Protein AF-A0A7J7NMZ2-F1 (afdb_monomer_lite)

Secondary structure (DSSP, 8-state):
-----------------------GGGHHHHHHH-TT----TTS--PPPPHHHHHHHHHHHHHHHHHHHHHHHHHSTT---S---------S----GGG-STTS--

Structure (mmCIF, N/CA/C/O backbone):
data_AF-A0A7J7NMZ2-F1
#
_entry.id   AF-A0A7J7NMZ2-F1
#
loop_
_atom_site.group_PDB
_atom_site.id
_atom_site.type_symbol
_atom_site.label_atom_id
_atom_site.label_alt_id
_atom_site.label_comp_id
_atom_site.label_asym_id
_atom_site.label_entity_id
_atom_site.label_seq_id
_atom_site.pdbx_PDB_ins_code
_atom_site.Cartn_x
_atom_site.Cartn_y
_atom_site.Cartn_z
_atom_site.occupancy
_atom_site.B_iso_or_equiv
_atom_site.auth_seq_id
_atom_site.auth_comp_id
_atom_site.auth_asym_id
_atom_site.auth_atom_id
_atom_site.pdbx_PDB_model_num
ATOM 1 N N . MET A 1 1 ? 54.687 -13.418 -27.453 1.00 35.12 1 MET A N 1
ATOM 2 C CA . MET A 1 1 ? 54.293 -13.586 -26.034 1.00 35.12 1 MET A CA 1
ATOM 3 C C . MET A 1 1 ? 52.812 -13.238 -25.925 1.00 35.12 1 MET A C 1
ATOM 5 O O . MET A 1 1 ? 52.402 -12.337 -26.647 1.00 35.12 1 MET A O 1
ATOM 9 N N . PRO A 1 2 ? 51.999 -14.033 -25.211 1.00 43.84 2 PRO A N 1
ATOM 10 C CA . PRO A 1 2 ? 50.629 -14.346 -25.617 1.00 43.84 2 PRO A CA 1
ATOM 11 C C . PRO A 1 2 ? 49.603 -13.249 -25.311 1.00 43.84 2 PRO A C 1
ATOM 13 O O . PRO A 1 2 ? 49.714 -12.496 -24.350 1.00 43.84 2 PRO A O 1
ATOM 16 N N . THR A 1 3 ? 48.579 -13.224 -26.160 1.00 48.50 3 THR A N 1
ATOM 17 C CA . THR A 1 3 ? 47.371 -12.402 -26.104 1.00 48.50 3 THR A CA 1
ATOM 18 C C . THR A 1 3 ? 46.483 -12.829 -24.932 1.00 48.50 3 THR A C 1
ATOM 20 O O . THR A 1 3 ? 45.829 -13.867 -24.989 1.00 48.50 3 THR A O 1
ATOM 23 N N . GLY A 1 4 ? 46.438 -12.029 -23.868 1.00 43.41 4 GLY A N 1
ATOM 24 C CA . GLY A 1 4 ? 45.483 -12.192 -22.770 1.00 43.41 4 GLY A CA 1
ATOM 25 C C . GLY A 1 4 ? 44.170 -11.479 -23.082 1.00 43.41 4 GLY A C 1
ATOM 26 O O . GLY A 1 4 ? 43.975 -10.341 -22.669 1.00 43.41 4 GLY A O 1
ATOM 27 N N . SER A 1 5 ? 43.278 -12.124 -23.834 1.00 50.91 5 SER A N 1
ATOM 28 C CA . SER A 1 5 ? 41.899 -11.650 -24.002 1.00 50.91 5 SER A CA 1
ATOM 29 C C . SER A 1 5 ? 41.117 -11.919 -22.713 1.00 50.91 5 SER A C 1
ATOM 31 O O . SER A 1 5 ? 40.712 -13.048 -22.440 1.00 50.91 5 SER A O 1
ATOM 33 N N . SER A 1 6 ? 40.918 -10.886 -21.896 1.00 54.47 6 SER A N 1
ATOM 34 C CA . SER A 1 6 ? 40.033 -10.923 -20.732 1.00 54.47 6 SER A CA 1
ATOM 35 C C . SER A 1 6 ? 38.570 -10.802 -21.168 1.00 54.47 6 SER A C 1
ATOM 37 O O . SER A 1 6 ? 37.934 -9.759 -21.044 1.00 54.47 6 SER A O 1
ATOM 39 N N . LEU A 1 7 ? 37.996 -11.895 -21.670 1.00 46.25 7 LEU A N 1
ATOM 40 C CA . LEU A 1 7 ? 36.544 -12.025 -21.788 1.00 46.25 7 LEU A CA 1
ATOM 41 C C . LEU A 1 7 ? 35.980 -12.524 -20.456 1.00 46.25 7 LEU A C 1
ATOM 43 O O . LEU A 1 7 ? 35.710 -13.713 -20.287 1.00 46.25 7 LEU A O 1
ATOM 47 N N . ILE A 1 8 ? 35.775 -11.606 -19.506 1.00 56.31 8 ILE A N 1
ATOM 48 C CA . ILE A 1 8 ? 34.833 -11.846 -18.408 1.00 56.31 8 ILE A CA 1
ATOM 49 C C . ILE A 1 8 ? 33.446 -11.889 -19.047 1.00 56.31 8 ILE A C 1
ATOM 51 O O . ILE A 1 8 ? 32.805 -10.871 -19.303 1.00 56.31 8 ILE A O 1
ATOM 55 N N . LYS A 1 9 ? 33.011 -13.101 -19.395 1.00 51.03 9 LYS A N 1
ATOM 56 C CA . LYS A 1 9 ? 31.638 -13.374 -19.799 1.00 51.03 9 LYS A CA 1
ATOM 57 C C . LYS A 1 9 ? 30.761 -13.105 -18.582 1.00 51.03 9 LYS A C 1
ATOM 59 O O . LYS A 1 9 ? 30.662 -13.939 -17.689 1.00 51.03 9 LYS A O 1
ATOM 64 N N . ASN A 1 10 ? 30.142 -11.928 -18.562 1.00 57.06 10 ASN A N 1
ATOM 65 C CA . ASN A 1 10 ? 29.042 -11.596 -17.669 1.00 57.06 10 ASN A CA 1
ATOM 66 C C . ASN A 1 10 ? 27.893 -12.568 -17.955 1.00 57.06 10 ASN A C 1
ATOM 68 O O . ASN A 1 10 ? 27.041 -12.303 -18.804 1.00 57.06 10 ASN A O 1
ATOM 72 N N . GLN A 1 11 ? 27.898 -13.719 -17.288 1.00 52.19 11 GLN A N 1
ATOM 73 C CA . GLN A 1 11 ? 26.785 -14.652 -17.275 1.00 52.19 11 GLN A CA 1
ATOM 74 C C . GLN A 1 11 ? 25.655 -13.980 -16.486 1.00 52.19 11 GLN A C 1
ATOM 76 O O . GLN A 1 11 ? 25.500 -14.182 -15.286 1.00 52.19 11 GLN A O 1
ATOM 81 N N . ARG A 1 12 ? 24.904 -13.094 -17.155 1.00 62.12 12 ARG A N 1
ATOM 82 C CA . ARG A 1 12 ? 23.613 -12.632 -16.651 1.00 62.12 12 ARG A CA 1
ATOM 83 C C . ARG A 1 12 ? 22.739 -13.868 -16.565 1.00 62.12 12 ARG A C 1
ATOM 85 O O . ARG A 1 12 ? 22.391 -14.443 -17.593 1.00 62.12 12 ARG A O 1
ATOM 92 N N . VAL A 1 13 ? 22.407 -14.269 -15.347 1.00 69.88 13 VAL A N 1
ATOM 93 C CA . VAL A 1 13 ? 21.244 -15.113 -15.102 1.00 69.88 13 VAL A CA 1
ATOM 94 C C . VAL A 1 13 ? 20.062 -14.355 -15.705 1.00 69.88 13 VAL A C 1
ATOM 96 O O . VAL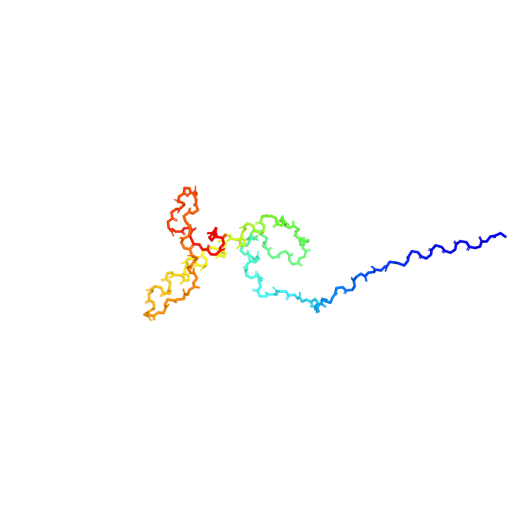 A 1 13 ? 19.696 -13.284 -15.221 1.00 69.88 13 VAL A O 1
ATOM 99 N N . VAL A 1 14 ? 19.564 -14.826 -16.847 1.00 71.75 14 VAL A N 1
ATOM 100 C CA . VAL A 1 14 ? 18.394 -14.238 -17.499 1.00 71.75 14 VAL A CA 1
ATOM 101 C C . VAL A 1 14 ? 17.199 -14.649 -16.651 1.00 71.75 14 VAL A C 1
ATOM 103 O O . VAL A 1 14 ? 16.733 -15.779 -16.732 1.00 71.75 14 VAL A O 1
ATOM 106 N N . LEU A 1 15 ? 16.770 -13.747 -15.772 1.00 79.44 15 LEU A N 1
ATOM 107 C CA . LEU A 1 15 ? 15.488 -13.849 -15.090 1.00 79.44 15 LEU A CA 1
ATOM 108 C C . LEU A 1 15 ? 14.391 -13.648 -16.137 1.00 79.44 15 LEU A C 1
ATOM 110 O O . LEU A 1 15 ? 14.369 -12.628 -16.829 1.00 79.44 15 LEU A O 1
ATOM 114 N N . GLU A 1 16 ? 13.514 -14.639 -16.275 1.00 82.88 16 GLU A N 1
ATOM 115 C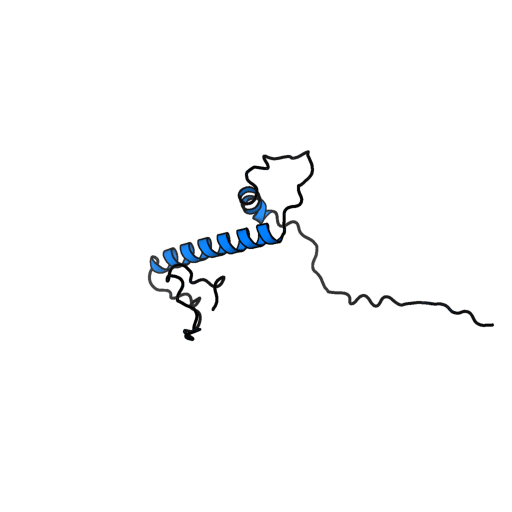 CA . GLU A 1 16 ? 12.311 -14.527 -17.092 1.00 82.88 16 GLU A CA 1
ATOM 116 C C . GLU A 1 16 ? 11.326 -13.604 -16.364 1.00 82.88 16 GLU A C 1
ATOM 118 O O . GLU A 1 16 ? 10.588 -14.016 -15.472 1.00 82.88 16 GLU A O 1
ATOM 123 N N . THR A 1 17 ? 11.383 -12.317 -16.701 1.00 85.69 17 THR A N 1
ATOM 124 C CA . THR A 1 17 ? 10.472 -11.290 -16.185 1.00 85.69 17 THR A CA 1
ATOM 125 C C . THR A 1 17 ? 9.455 -10.933 -17.266 1.00 85.69 17 THR A C 1
ATOM 127 O O . THR A 1 17 ? 9.791 -10.875 -18.450 1.00 85.69 17 THR A O 1
ATOM 130 N N . GLY A 1 18 ? 8.210 -10.669 -16.863 1.00 88.50 18 GLY A N 1
ATOM 131 C CA . GLY A 1 18 ? 7.169 -10.169 -17.763 1.00 88.50 18 GLY A CA 1
ATOM 132 C C . GLY A 1 18 ? 7.464 -8.771 -18.324 1.00 88.50 18 GLY A C 1
ATOM 133 O O . GLY A 1 18 ? 8.451 -8.119 -17.975 1.00 88.50 18 GLY A O 1
ATOM 134 N N . SER A 1 19 ? 6.579 -8.280 -19.194 1.00 90.81 19 SER A N 1
ATOM 135 C CA . SER A 1 19 ? 6.678 -6.916 -19.716 1.00 90.81 19 SER A CA 1
ATOM 136 C C .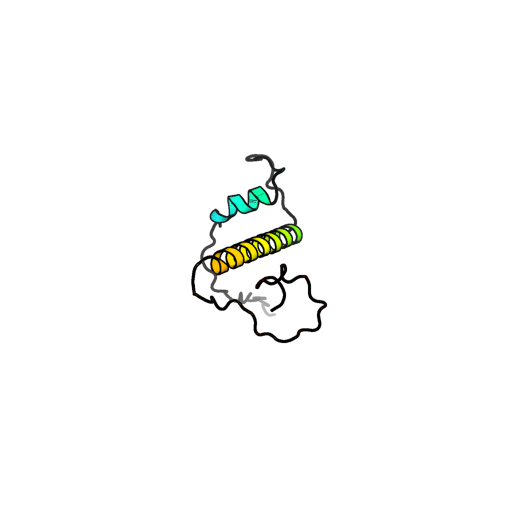 SER A 1 19 ? 6.467 -5.884 -18.599 1.00 90.81 19 SER A C 1
ATOM 138 O O . SER A 1 19 ? 5.520 -6.036 -17.821 1.00 90.81 19 SER A O 1
ATOM 140 N N . PRO A 1 20 ? 7.270 -4.806 -18.541 1.00 90.81 20 PRO A N 1
ATOM 141 C CA . PRO A 1 20 ? 6.994 -3.680 -17.658 1.00 90.81 20 PRO A CA 1
ATOM 142 C C . PRO A 1 20 ? 5.580 -3.141 -17.889 1.00 90.81 20 PRO A C 1
ATOM 144 O O . PRO A 1 20 ? 5.139 -3.022 -19.033 1.00 90.81 20 PRO A O 1
ATOM 147 N N . PHE A 1 21 ? 4.881 -2.788 -16.813 1.00 92.12 21 PHE A N 1
ATOM 148 C CA . PHE A 1 21 ? 3.563 -2.164 -16.886 1.00 92.12 21 PHE A CA 1
ATOM 149 C C . PHE A 1 21 ? 3.470 -0.989 -15.912 1.00 92.12 21 PHE A C 1
ATOM 151 O O . PHE A 1 21 ? 4.211 -0.919 -14.931 1.00 92.12 21 PHE A O 1
ATOM 158 N N . CYS A 1 22 ? 2.566 -0.053 -16.200 1.00 89.31 22 CYS A N 1
ATOM 159 C CA . CYS A 1 22 ? 2.261 1.063 -15.313 1.00 89.31 22 CYS A CA 1
ATOM 160 C C . CYS A 1 22 ? 1.029 0.704 -14.467 1.00 89.31 22 CYS A C 1
ATOM 162 O O . CYS A 1 22 ? -0.040 0.482 -15.043 1.00 89.31 22 CYS A O 1
ATOM 164 N N . PRO A 1 23 ? 1.137 0.627 -13.131 1.00 90.38 23 PRO A N 1
ATOM 165 C CA . PRO A 1 23 ? 0.047 0.181 -12.273 1.00 90.38 23 PRO A CA 1
ATOM 166 C C . PRO A 1 23 ? -0.918 1.340 -11.946 1.00 90.38 23 PRO A C 1
ATOM 168 O O . PRO A 1 23 ? -1.084 1.732 -10.791 1.00 90.38 23 PRO A O 1
ATOM 171 N N . SER A 1 24 ? -1.560 1.908 -12.973 1.00 88.94 24 SER A N 1
ATOM 172 C CA . SER A 1 24 ? -2.410 3.109 -12.862 1.00 88.94 24 SER A CA 1
ATOM 173 C C . SER A 1 24 ? -3.633 2.934 -11.957 1.00 88.94 24 SER A C 1
ATOM 175 O O . SER A 1 24 ? -4.172 3.916 -11.451 1.00 88.94 24 SER A O 1
ATOM 177 N N . MET A 1 25 ? -4.049 1.692 -11.683 1.00 91.69 25 MET A N 1
ATOM 178 C CA . MET A 1 25 ? -5.137 1.406 -10.745 1.00 91.69 25 MET A CA 1
ATOM 179 C C . MET A 1 25 ? -4.870 1.921 -9.319 1.00 91.69 25 MET A C 1
ATOM 181 O O . MET A 1 25 ? -5.824 2.147 -8.581 1.00 91.69 25 MET A O 1
ATOM 185 N N . PHE A 1 26 ? -3.605 2.137 -8.934 1.00 88.88 26 PHE A N 1
ATOM 186 C CA . PHE A 1 26 ? -3.235 2.624 -7.600 1.00 88.88 26 PHE A CA 1
ATOM 187 C C . PHE A 1 26 ? -3.110 4.148 -7.499 1.00 88.88 26 PHE A C 1
ATOM 189 O O . PHE A 1 26 ? -2.806 4.654 -6.420 1.00 88.88 26 PHE A O 1
ATOM 196 N N . GLU A 1 27 ? -3.377 4.911 -8.565 1.00 87.25 27 GLU A N 1
ATOM 197 C CA . GLU A 1 27 ? -3.372 6.381 -8.500 1.00 87.25 27 GLU A CA 1
ATOM 198 C C . GLU A 1 27 ? -4.212 6.961 -7.344 1.00 87.25 27 GLU A C 1
ATOM 200 O O . GLU A 1 27 ? -3.739 7.893 -6.688 1.00 87.25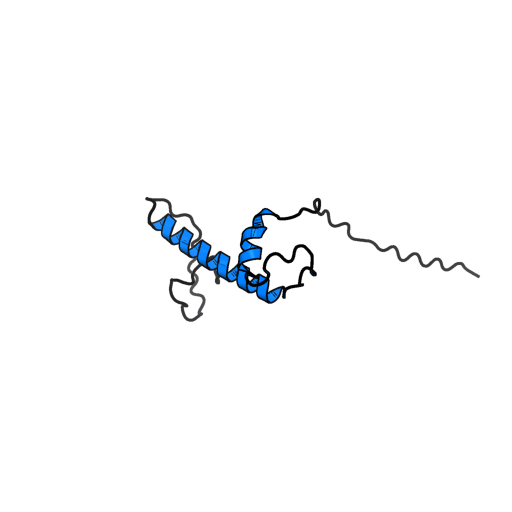 27 GLU A O 1
ATOM 205 N N . PRO A 1 28 ? -5.423 6.449 -7.031 1.00 86.38 28 PRO A N 1
ATOM 206 C CA . PRO A 1 28 ? -6.193 6.942 -5.890 1.00 86.38 28 PRO A CA 1
ATOM 207 C C . PRO A 1 28 ? -5.485 6.712 -4.550 1.00 86.38 28 PRO A C 1
ATOM 209 O O . PRO A 1 28 ? -5.535 7.576 -3.677 1.00 86.38 28 PRO A O 1
ATOM 212 N N . THR A 1 29 ? -4.806 5.573 -4.394 1.00 85.56 29 THR A N 1
ATOM 213 C CA . THR A 1 29 ? -4.028 5.233 -3.195 1.00 85.56 29 THR A CA 1
ATOM 214 C C . THR A 1 29 ? -2.813 6.148 -3.058 1.00 85.56 29 THR A C 1
ATOM 216 O O . THR A 1 29 ? -2.576 6.689 -1.982 1.00 85.56 29 THR A O 1
ATOM 219 N N . LEU A 1 30 ? -2.105 6.419 -4.160 1.00 85.25 30 LEU A N 1
ATOM 220 C CA . LEU A 1 30 ? -0.968 7.347 -4.185 1.00 85.25 30 LEU A CA 1
ATOM 221 C C . LEU A 1 30 ? -1.378 8.784 -3.825 1.00 85.25 30 LEU A C 1
ATOM 223 O O . LEU A 1 30 ? -0.673 9.463 -3.086 1.00 85.25 30 LEU A O 1
ATOM 227 N N . LYS A 1 31 ? -2.552 9.242 -4.277 1.00 84.94 31 LYS A N 1
ATOM 228 C CA . LYS A 1 31 ? -3.081 10.570 -3.911 1.00 84.94 31 LYS A CA 1
ATOM 229 C C . LYS A 1 31 ? -3.401 10.702 -2.422 1.00 84.94 31 LYS A C 1
ATOM 231 O O . LYS A 1 31 ? -3.262 11.791 -1.877 1.00 84.94 31 LYS A O 1
ATOM 236 N N . LYS A 1 32 ? -3.845 9.620 -1.773 1.00 85.44 32 LYS A N 1
ATOM 237 C CA . LYS A 1 32 ? -4.099 9.599 -0.323 1.00 85.44 32 LYS A CA 1
ATOM 238 C C . LYS A 1 32 ? -2.808 9.603 0.490 1.00 85.44 32 LYS A C 1
ATOM 240 O O . LYS A 1 32 ? -2.799 10.185 1.565 1.00 85.44 32 LYS A O 1
ATOM 245 N N . PHE A 1 33 ? -1.755 8.965 -0.021 1.00 85.31 33 PHE A N 1
ATOM 246 C CA . PHE A 1 33 ? -0.455 8.917 0.641 1.00 85.31 33 PHE A CA 1
ATOM 247 C C . PHE A 1 33 ? 0.193 10.303 0.736 1.00 85.31 33 PHE A C 1
ATOM 249 O O . PHE A 1 33 ? 0.739 10.663 1.772 1.00 85.31 33 PHE A O 1
ATOM 256 N N . THR A 1 34 ? 0.088 11.112 -0.322 1.00 77.38 34 THR A N 1
ATOM 257 C CA . THR A 1 34 ? 0.722 12.438 -0.361 1.00 77.38 34 THR A CA 1
ATOM 258 C C . THR A 1 34 ? -0.278 13.537 -0.746 1.00 77.38 34 THR A C 1
ATOM 260 O O . THR A 1 34 ? -0.183 14.121 -1.830 1.00 77.38 34 THR A O 1
ATOM 263 N N . PRO A 1 35 ? -1.248 13.853 0.134 1.00 69.25 35 PRO A N 1
ATOM 264 C CA . PRO A 1 35 ? -2.362 14.748 -0.190 1.00 69.25 35 PRO A CA 1
ATOM 265 C C . PRO A 1 35 ? -1.913 16.194 -0.449 1.00 69.25 35 PRO A C 1
ATOM 267 O O . PRO A 1 35 ? -2.529 16.903 -1.246 1.00 69.25 35 PRO A O 1
ATOM 270 N N . ASP A 1 36 ? -0.804 16.613 0.167 1.00 62.97 36 ASP A N 1
ATOM 271 C CA . ASP A 1 36 ? -0.263 17.971 0.046 1.00 62.97 36 ASP A CA 1
ATOM 272 C C . ASP A 1 36 ? 0.473 18.218 -1.281 1.00 62.97 36 ASP A C 1
ATOM 274 O O . ASP A 1 36 ? 0.816 19.357 -1.614 1.00 62.97 36 ASP A O 1
ATOM 278 N N . VAL A 1 37 ? 0.696 17.175 -2.089 1.00 63.44 37 VAL A N 1
ATOM 279 C CA . VAL A 1 37 ? 1.227 17.317 -3.452 1.00 63.44 37 VAL A CA 1
ATOM 280 C C . VAL A 1 37 ? 0.054 17.538 -4.391 1.00 63.44 37 VAL A C 1
ATOM 282 O O . VAL A 1 37 ? -0.380 16.665 -5.140 1.00 63.44 37 VAL A O 1
ATOM 285 N N . THR A 1 38 ? -0.487 18.750 -4.336 1.00 54.50 38 THR A N 1
ATOM 286 C CA . THR A 1 38 ? -1.478 19.229 -5.298 1.00 54.50 38 THR A CA 1
ATOM 287 C C . THR A 1 38 ? -0.887 19.176 -6.706 1.00 54.50 38 THR A C 1
ATOM 289 O O . THR A 1 38 ? -0.108 20.043 -7.078 1.00 54.50 38 THR A O 1
ATOM 292 N N . ASN A 1 39 ? -1.241 18.134 -7.473 1.00 56.97 39 ASN A N 1
ATOM 293 C CA . ASN A 1 39 ? -1.072 17.999 -8.927 1.00 56.97 39 ASN A CA 1
ATOM 294 C C . ASN A 1 39 ? 0.061 18.855 -9.523 1.00 56.97 39 ASN A C 1
ATOM 296 O O . ASN A 1 39 ? -0.170 19.704 -10.389 1.00 56.97 39 ASN A O 1
ATOM 300 N N . SER A 1 40 ? 1.303 18.633 -9.094 1.00 49.69 40 SER A N 1
ATOM 301 C CA . SER A 1 40 ? 2.453 19.276 -9.716 1.00 49.69 40 SER A CA 1
ATOM 302 C C . SER A 1 40 ? 2.798 18.548 -11.011 1.00 49.69 40 SER A C 1
ATOM 304 O O . SER A 1 40 ? 3.857 17.944 -11.151 1.00 49.69 40 SER A O 1
ATOM 306 N N . ILE A 1 41 ? 1.907 18.649 -12.001 1.00 51.25 41 ILE A N 1
ATOM 307 C CA . ILE A 1 41 ? 2.052 18.084 -13.354 1.00 51.25 41 ILE A CA 1
ATOM 308 C C . ILE A 1 41 ? 3.343 18.598 -14.043 1.00 51.25 41 ILE A C 1
ATOM 310 O O . ILE A 1 41 ? 3.756 18.066 -15.066 1.00 51.25 41 ILE A O 1
ATOM 314 N N . SER A 1 42 ? 4.032 19.598 -13.472 1.00 53.66 42 SER A N 1
ATOM 315 C CA . SER A 1 42 ? 5.239 20.199 -14.049 1.00 53.66 42 SER A CA 1
ATOM 316 C C . SER A 1 42 ? 6.410 20.468 -13.085 1.00 53.66 42 SER A C 1
ATOM 318 O O . SER A 1 42 ? 7.462 20.898 -13.557 1.00 53.66 42 SER A O 1
ATOM 320 N N . SER A 1 43 ? 6.310 20.231 -11.771 1.00 47.47 43 SER A N 1
ATOM 321 C CA . SER A 1 43 ? 7.447 20.457 -10.856 1.00 47.47 43 SER A CA 1
ATOM 322 C C . SER A 1 43 ? 7.822 19.157 -10.160 1.00 47.47 43 SER A C 1
ATOM 324 O O . SER A 1 43 ? 7.137 18.768 -9.224 1.00 47.47 43 SER A O 1
ATOM 326 N N . ARG A 1 44 ? 8.869 18.499 -10.685 1.00 55.59 44 ARG A N 1
ATOM 327 C CA . ARG A 1 44 ? 9.562 17.287 -10.194 1.00 55.59 44 ARG A CA 1
ATOM 328 C C . ARG A 1 44 ? 8.709 16.352 -9.332 1.00 55.59 44 ARG A C 1
ATOM 330 O O . ARG A 1 44 ? 8.453 16.653 -8.172 1.00 55.59 44 ARG A O 1
ATOM 337 N N . LEU A 1 45 ? 8.399 15.171 -9.871 1.00 67.56 45 LEU A N 1
ATOM 338 C CA . LEU A 1 45 ? 7.944 14.028 -9.075 1.00 67.56 45 LEU A CA 1
ATOM 339 C C . LEU A 1 45 ? 8.881 13.885 -7.869 1.00 67.56 45 LEU A C 1
ATOM 341 O O . LEU A 1 45 ? 10.077 13.626 -8.041 1.00 67.56 45 LEU A O 1
ATOM 345 N N . ARG A 1 46 ? 8.367 14.169 -6.672 1.00 75.06 46 ARG A N 1
ATOM 346 C CA . ARG A 1 46 ? 9.132 13.997 -5.444 1.00 75.06 46 ARG A CA 1
ATOM 347 C C . ARG A 1 46 ? 9.384 12.502 -5.282 1.00 75.06 46 ARG A C 1
ATOM 349 O O . ARG A 1 46 ? 8.505 11.695 -5.560 1.00 75.06 46 ARG A O 1
ATOM 356 N N . GLN A 1 47 ? 10.613 12.143 -4.929 1.00 85.81 47 GLN A N 1
ATOM 357 C CA . GLN A 1 47 ? 10.886 10.790 -4.469 1.00 85.81 47 GLN A CA 1
ATOM 358 C C . GLN A 1 47 ? 10.416 10.724 -3.026 1.00 85.81 47 GLN A C 1
ATOM 360 O O . GLN A 1 47 ? 10.887 11.513 -2.205 1.00 85.81 47 GLN A O 1
ATOM 365 N N . ASP A 1 48 ? 9.476 9.832 -2.759 1.00 84.38 48 ASP A N 1
ATOM 366 C CA . ASP A 1 48 ? 9.002 9.580 -1.408 1.00 84.38 48 ASP A CA 1
ATOM 367 C C . ASP A 1 48 ? 9.823 8.463 -0.759 1.00 84.38 48 ASP A C 1
ATOM 369 O O . ASP A 1 48 ? 10.464 7.651 -1.440 1.00 84.38 48 ASP A O 1
ATOM 373 N N . ASP A 1 49 ? 9.829 8.443 0.571 1.00 89.94 49 ASP A N 1
ATOM 374 C CA . ASP A 1 49 ? 10.495 7.395 1.328 1.00 89.94 49 ASP A CA 1
ATOM 375 C C . ASP A 1 49 ? 9.730 6.070 1.164 1.00 89.94 49 ASP A C 1
ATOM 377 O O . ASP A 1 49 ? 8.527 5.972 1.425 1.00 89.94 49 ASP A O 1
ATOM 381 N N . ALA A 1 50 ? 10.431 5.026 0.715 1.00 91.81 50 ALA A N 1
ATOM 382 C CA . ALA A 1 50 ? 9.830 3.717 0.482 1.00 91.81 50 ALA A CA 1
ATOM 383 C C . ALA A 1 50 ? 9.303 3.070 1.774 1.00 91.81 50 ALA A C 1
ATOM 385 O O . ALA A 1 50 ? 8.313 2.340 1.731 1.00 91.81 50 ALA A O 1
ATOM 386 N N . GLN A 1 51 ? 9.942 3.331 2.916 1.00 95.38 51 GLN A N 1
ATOM 387 C CA . GLN A 1 51 ? 9.531 2.801 4.213 1.00 95.38 51 GLN A CA 1
ATOM 388 C C . GLN A 1 51 ? 8.265 3.498 4.719 1.00 95.38 51 GLN A C 1
ATOM 390 O O . GLN A 1 51 ? 7.386 2.835 5.275 1.00 95.38 51 GLN A O 1
ATOM 395 N N . GLU A 1 52 ? 8.134 4.803 4.479 1.00 91.38 52 GLU A N 1
ATOM 396 C CA . GLU A 1 52 ? 6.907 5.551 4.766 1.00 91.38 52 GLU A CA 1
ATOM 397 C C . GLU A 1 52 ? 5.745 5.026 3.912 1.00 91.38 52 GLU A C 1
ATOM 399 O O . GLU A 1 52 ? 4.688 4.677 4.445 1.00 91.38 52 GLU A O 1
ATOM 404 N N . PHE A 1 53 ? 5.971 4.853 2.605 1.00 91.31 53 PHE A N 1
ATOM 405 C CA . PHE A 1 53 ? 4.961 4.311 1.697 1.00 91.31 53 PHE A CA 1
ATOM 406 C C . PHE A 1 53 ? 4.545 2.887 2.071 1.00 91.31 53 PHE A C 1
ATOM 408 O O . PHE A 1 53 ? 3.357 2.569 2.100 1.00 91.31 53 PHE A O 1
ATOM 415 N N . GLN A 1 54 ? 5.508 2.026 2.405 1.00 93.19 54 GLN A N 1
ATOM 416 C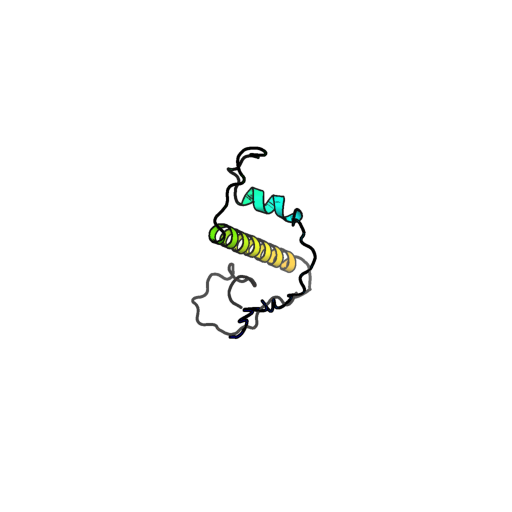 CA . GLN A 1 54 ? 5.212 0.670 2.855 1.00 93.19 54 GLN A CA 1
ATOM 417 C C . GLN A 1 54 ? 4.366 0.679 4.132 1.00 93.19 54 GLN A C 1
ATOM 419 O O . GLN A 1 54 ? 3.400 -0.074 4.220 1.00 93.19 54 GLN A O 1
ATOM 424 N N . SER A 1 55 ? 4.706 1.529 5.102 1.00 93.00 55 SER A N 1
ATOM 425 C CA . SER A 1 55 ? 3.960 1.634 6.361 1.00 93.00 55 SER A CA 1
ATOM 426 C C . SER A 1 55 ? 2.511 2.058 6.104 1.00 93.00 55 SER A C 1
ATOM 428 O O . SER A 1 55 ? 1.592 1.425 6.615 1.00 93.00 55 SER A O 1
ATOM 430 N N . PHE A 1 56 ? 2.304 3.043 5.226 1.00 92.44 56 PHE A N 1
ATOM 431 C CA . PHE A 1 56 ? 0.976 3.474 4.787 1.00 92.44 56 PHE A CA 1
ATOM 432 C C . PHE A 1 56 ? 0.173 2.352 4.113 1.00 92.44 56 PHE A C 1
ATOM 434 O O . PHE A 1 56 ? -0.995 2.147 4.428 1.00 92.44 56 PHE A O 1
ATOM 441 N N . VAL A 1 57 ? 0.785 1.602 3.192 1.00 92.50 57 VAL A N 1
ATOM 442 C CA . VAL A 1 57 ? 0.100 0.501 2.495 1.00 92.50 57 VAL A CA 1
ATOM 443 C C . VAL A 1 57 ? -0.300 -0.604 3.473 1.00 92.50 57 VAL A C 1
ATOM 445 O O . VAL A 1 57 ? -1.407 -1.128 3.377 1.00 92.50 57 VAL A O 1
ATOM 448 N N . MET A 1 58 ? 0.570 -0.948 4.423 1.00 93.06 58 MET A N 1
ATOM 449 C CA . MET A 1 58 ? 0.285 -1.973 5.431 1.00 93.06 58 MET A CA 1
ATOM 450 C C . MET A 1 58 ? -0.874 -1.571 6.349 1.00 93.06 58 MET A C 1
ATOM 452 O O . MET A 1 58 ? -1.742 -2.400 6.610 1.00 93.06 58 MET A O 1
ATOM 456 N N . ASP A 1 59 ? -0.917 -0.310 6.777 1.00 90.44 59 ASP A N 1
ATOM 457 C CA . ASP A 1 59 ? -2.003 0.249 7.589 1.00 90.44 59 ASP A CA 1
ATOM 458 C C . ASP A 1 59 ? -3.340 0.246 6.828 1.00 90.44 59 ASP A C 1
ATOM 460 O O . ASP A 1 59 ? -4.331 -0.326 7.277 1.00 90.44 59 ASP A O 1
ATOM 464 N N . GLN A 1 60 ? -3.343 0.749 5.590 1.00 90.81 60 GLN A N 1
ATOM 465 C CA . GLN A 1 60 ? -4.540 0.777 4.746 1.00 90.81 60 GLN A CA 1
ATOM 466 C C . GLN A 1 60 ? -5.099 -0.619 4.458 1.00 90.81 60 GLN A C 1
ATOM 468 O O . GLN A 1 60 ? -6.309 -0.831 4.529 1.00 90.81 60 GLN A O 1
ATOM 473 N N . MET A 1 61 ? -4.236 -1.584 4.129 1.00 90.88 61 MET A N 1
ATOM 474 C CA . MET A 1 61 ? -4.694 -2.952 3.896 1.00 90.88 61 MET A CA 1
ATOM 475 C C . MET A 1 61 ? -5.210 -3.600 5.192 1.00 90.88 61 MET A C 1
ATOM 477 O O . MET A 1 61 ? -6.128 -4.416 5.127 1.00 90.88 61 MET A O 1
ATOM 481 N N . HIS A 1 62 ? -4.658 -3.252 6.362 1.00 89.75 62 HIS A N 1
ATOM 482 C CA . HIS A 1 62 ? -5.149 -3.742 7.653 1.00 89.75 62 HIS A CA 1
ATOM 483 C C . HIS A 1 62 ? -6.583 -3.273 7.901 1.00 89.75 62 HIS A C 1
ATOM 485 O O . HIS A 1 62 ? -7.473 -4.097 8.120 1.00 89.75 62 HIS A O 1
ATOM 491 N N . ASP A 1 63 ? -6.827 -1.974 7.754 1.00 88.56 63 ASP A N 1
ATOM 492 C CA . ASP A 1 63 ? -8.147 -1.372 7.929 1.00 88.56 63 ASP A CA 1
ATOM 493 C C . ASP A 1 63 ? -9.185 -1.921 6.944 1.00 88.56 63 ASP A C 1
ATOM 495 O O . ASP A 1 63 ? -10.331 -2.188 7.322 1.00 88.56 63 ASP A O 1
ATOM 499 N N . GLU A 1 64 ? -8.805 -2.112 5.679 1.00 89.06 64 GLU A N 1
ATOM 500 C CA . GLU A 1 64 ? -9.692 -2.678 4.659 1.00 89.06 64 GLU A CA 1
ATOM 501 C C . GLU A 1 64 ? -10.055 -4.138 4.974 1.00 89.06 64 GLU A C 1
ATOM 503 O O . GLU A 1 64 ? -11.218 -4.527 4.844 1.00 89.06 64 GLU A O 1
ATOM 508 N N . LEU A 1 65 ? -9.106 -4.942 5.464 1.00 87.12 65 LEU A N 1
ATOM 509 C CA . LEU A 1 65 ? -9.371 -6.322 5.883 1.00 87.12 65 LEU A CA 1
ATOM 510 C C . LEU A 1 65 ? -10.292 -6.401 7.107 1.00 87.12 65 LEU A C 1
ATOM 512 O O . LEU A 1 65 ? -11.192 -7.245 7.130 1.00 87.12 65 LEU A O 1
ATOM 516 N N . LEU A 1 66 ? -10.129 -5.505 8.085 1.00 84.50 66 LEU A N 1
ATOM 517 C CA . LEU A 1 66 ? -11.025 -5.423 9.244 1.00 84.50 66 LEU A CA 1
ATOM 518 C C . LEU A 1 66 ? -12.460 -5.063 8.835 1.00 84.50 66 LEU A C 1
ATOM 520 O O . LEU A 1 66 ? -13.424 -5.663 9.321 1.00 84.50 66 LEU A O 1
ATOM 524 N N . GLN A 1 67 ? -12.618 -4.109 7.913 1.00 84.38 67 GLN A N 1
ATOM 525 C CA . GLN A 1 67 ? -13.929 -3.720 7.381 1.00 84.38 67 GLN A CA 1
ATOM 526 C C . GLN A 1 67 ? -14.602 -4.869 6.619 1.00 84.38 67 GLN A C 1
ATOM 528 O O . GLN A 1 67 ? -15.808 -5.090 6.769 1.00 84.38 67 GLN A O 1
ATOM 533 N N . LEU A 1 68 ? -13.831 -5.627 5.836 1.00 80.88 68 LEU A N 1
ATOM 534 C CA . LEU A 1 68 ? -14.330 -6.789 5.105 1.00 80.88 68 LEU A CA 1
ATOM 535 C C . LEU A 1 68 ? -14.817 -7.893 6.050 1.00 80.88 68 LEU A C 1
ATOM 537 O O . LEU A 1 68 ? -15.912 -8.415 5.843 1.00 80.88 68 LEU A O 1
ATOM 541 N N . GLU A 1 69 ? -14.076 -8.220 7.114 1.00 74.12 69 GLU A N 1
ATOM 542 C CA . GLU A 1 69 ? -14.520 -9.207 8.112 1.00 74.12 69 GLU A CA 1
ATOM 543 C C . GLU A 1 69 ? -15.844 -8.793 8.779 1.00 74.12 69 GLU A C 1
ATOM 545 O O . GLU A 1 69 ? -16.751 -9.616 8.944 1.00 74.12 69 GLU A O 1
ATOM 550 N N . GLY A 1 70 ? -15.996 -7.504 9.103 1.00 66.88 70 GLY A N 1
ATOM 551 C CA . GLY A 1 70 ? -17.250 -6.948 9.617 1.00 66.88 70 GLY A CA 1
ATOM 552 C C . GLY A 1 70 ? -18.425 -7.121 8.646 1.00 66.88 70 GLY A C 1
ATOM 553 O O . GLY A 1 70 ? -19.542 -7.422 9.068 1.00 66.88 70 GLY A O 1
ATOM 554 N N . HIS A 1 71 ? -18.176 -7.001 7.340 1.00 62.66 71 HIS A N 1
ATOM 555 C CA . HIS A 1 71 ? -19.186 -7.209 6.303 1.00 62.66 71 HIS A CA 1
ATOM 556 C C . HIS A 1 71 ? -19.552 -8.694 6.127 1.00 62.66 71 HIS A C 1
ATOM 558 O O . HIS A 1 71 ? -20.735 -9.026 6.026 1.00 62.66 71 HIS A O 1
ATOM 564 N N . PHE A 1 72 ? -18.569 -9.603 6.162 1.00 60.84 72 PHE A N 1
ATOM 565 C CA . PHE A 1 72 ? -18.804 -11.052 6.078 1.00 60.84 72 PHE A CA 1
ATOM 566 C C . PHE A 1 72 ? -19.592 -11.601 7.273 1.00 60.84 72 PHE A C 1
ATOM 568 O O . PHE A 1 72 ? -20.416 -12.494 7.096 1.00 60.84 72 PHE A O 1
ATOM 575 N N . LYS A 1 73 ? -19.404 -11.042 8.476 1.00 57.69 73 LYS A N 1
ATOM 576 C CA . LYS A 1 73 ? -20.195 -11.403 9.667 1.00 57.69 73 LYS A CA 1
ATOM 577 C C . LYS A 1 73 ? -21.678 -11.035 9.543 1.00 57.69 73 LYS A C 1
ATOM 579 O O . LYS A 1 73 ? -22.517 -11.724 10.119 1.00 57.69 73 LYS A O 1
ATOM 584 N N . ASN A 1 74 ? -22.010 -9.994 8.776 1.00 57.50 74 ASN A N 1
ATOM 585 C CA . ASN A 1 74 ? -23.391 -9.545 8.569 1.00 57.50 74 ASN A CA 1
ATOM 586 C C . ASN A 1 74 ? -24.104 -10.253 7.402 1.00 57.50 74 ASN A C 1
ATOM 588 O O . ASN A 1 74 ? -25.335 -10.229 7.338 1.00 57.50 74 ASN A O 1
ATOM 592 N N . SER A 1 75 ? -23.372 -10.894 6.486 1.00 54.28 75 SER A N 1
ATOM 593 C CA . SER A 1 75 ? -23.950 -11.693 5.404 1.00 54.28 75 SER A CA 1
ATOM 594 C C . SER A 1 75 ? -24.032 -13.166 5.810 1.00 54.28 75 SER A C 1
ATOM 596 O O . SER A 1 75 ? -23.021 -13.839 5.970 1.00 54.28 75 SER A O 1
ATOM 598 N N . ASN A 1 76 ? -25.253 -13.661 5.979 1.00 52.72 76 ASN A N 1
ATOM 599 C CA . ASN A 1 76 ? -25.602 -15.026 6.368 1.00 52.72 76 ASN A CA 1
ATOM 600 C C . ASN A 1 76 ? -24.678 -16.139 5.803 1.00 52.72 76 ASN A C 1
ATOM 602 O O . ASN A 1 76 ? -24.738 -16.456 4.617 1.00 52.72 76 ASN A O 1
ATOM 606 N N . GLY A 1 77 ? -23.927 -16.803 6.692 1.00 50.38 77 GLY A N 1
ATOM 607 C CA . GLY A 1 77 ? -23.684 -18.251 6.614 1.00 50.38 77 GLY A CA 1
ATOM 608 C C . GLY A 1 77 ? -22.563 -18.768 5.707 1.00 50.38 77 GLY A C 1
ATOM 609 O O . GLY A 1 77 ? -22.722 -19.835 5.120 1.00 50.38 77 GLY A O 1
ATOM 610 N N . GLY A 1 78 ? -21.424 -18.084 5.613 1.00 45.41 78 GLY A N 1
ATOM 611 C CA . GLY A 1 78 ? -20.240 -18.628 4.944 1.00 45.41 78 GLY A CA 1
ATOM 612 C C . GLY A 1 78 ? -18.967 -18.238 5.675 1.00 45.41 78 GLY A C 1
ATOM 613 O O . GLY A 1 78 ? -18.440 -17.154 5.454 1.00 45.41 78 GLY A O 1
ATOM 614 N N . ASN A 1 79 ? -18.470 -19.120 6.541 1.00 50.78 79 ASN A N 1
ATOM 615 C CA . ASN A 1 79 ? -17.159 -18.968 7.167 1.00 50.78 79 ASN A CA 1
ATOM 616 C C . ASN A 1 79 ? -16.089 -19.021 6.064 1.00 50.78 79 ASN A C 1
ATOM 618 O O . ASN A 1 79 ? -15.656 -20.101 5.665 1.00 50.78 79 ASN A O 1
ATOM 622 N N . SER A 1 80 ? -15.688 -17.864 5.539 1.00 52.31 80 SER A N 1
ATOM 623 C CA . SER A 1 80 ? -14.464 -17.737 4.752 1.00 52.31 80 SER A CA 1
ATOM 624 C C . SER A 1 80 ? -13.286 -18.070 5.676 1.00 52.31 80 SER A C 1
ATOM 626 O O . SER A 1 80 ? -13.123 -17.392 6.696 1.00 52.31 80 SER A O 1
ATOM 628 N N . PRO A 1 81 ? -12.474 -19.101 5.384 1.00 54.53 81 PRO A N 1
ATOM 629 C CA . PRO A 1 81 ? -11.351 -19.465 6.227 1.00 54.53 81 PRO A CA 1
ATOM 630 C C . PRO A 1 81 ? -10.191 -18.518 5.917 1.00 54.53 81 PRO A C 1
ATOM 632 O O . PRO A 1 81 ? -9.284 -18.838 5.159 1.00 54.53 81 PRO A O 1
ATOM 635 N N . VAL A 1 82 ? -10.229 -17.329 6.511 1.00 51.44 82 VAL A N 1
ATOM 636 C CA . VAL A 1 82 ? -9.024 -16.519 6.755 1.00 51.44 82 VAL A CA 1
ATOM 637 C C . VAL A 1 82 ? -8.856 -16.381 8.268 1.00 51.44 82 VAL A C 1
ATOM 639 O O . VAL A 1 82 ? -8.571 -15.320 8.803 1.00 51.44 82 VAL A O 1
ATOM 642 N N . VAL A 1 83 ? -9.124 -17.469 8.991 1.00 49.12 83 VAL A N 1
ATOM 643 C CA . VAL A 1 83 ? -8.833 -17.572 10.419 1.00 49.12 83 VAL A CA 1
ATOM 644 C C . VAL A 1 83 ? -7.584 -18.426 10.517 1.00 49.12 83 VAL A C 1
ATOM 646 O O . VAL A 1 83 ? -7.625 -19.624 10.236 1.00 49.12 83 VAL A O 1
ATOM 649 N N . SER A 1 84 ? -6.472 -17.766 10.837 1.00 46.84 84 SER A N 1
ATOM 650 C CA . SER A 1 84 ? -5.226 -18.426 11.205 1.00 46.84 84 SER A CA 1
ATOM 651 C C . SER A 1 84 ? -5.490 -19.451 12.309 1.00 46.84 84 SER A C 1
ATOM 653 O O . SER A 1 84 ? -6.304 -19.220 13.208 1.00 46.84 84 SER A O 1
ATOM 655 N N . SER A 1 85 ? -4.829 -20.600 12.192 1.00 47.31 85 SER A N 1
ATOM 656 C CA . SER A 1 85 ? -4.795 -21.652 13.203 1.00 47.31 85 SER A CA 1
ATOM 657 C C . SER A 1 85 ? -4.441 -21.056 14.564 1.00 47.31 85 SER A C 1
ATOM 659 O O . SER A 1 85 ? -3.481 -20.308 14.687 1.00 47.31 85 SER A O 1
ATOM 661 N N . LEU A 1 86 ? -5.231 -21.396 15.579 1.00 52.38 86 LEU A N 1
ATOM 662 C CA . LEU A 1 86 ? -5.096 -20.927 16.954 1.00 52.38 86 LEU A CA 1
ATOM 663 C C . LEU A 1 86 ? -3.889 -21.617 17.616 1.00 52.38 86 LEU A C 1
ATOM 665 O O . LEU A 1 86 ? -4.057 -22.554 18.392 1.00 52.38 86 LEU A O 1
ATOM 669 N N . GLU A 1 87 ? -2.673 -21.201 17.269 1.00 53.59 87 GLU A N 1
ATOM 670 C CA . GLU A 1 87 ? -1.493 -21.431 18.103 1.00 53.59 87 GLU A CA 1
ATOM 671 C C . GLU A 1 87 ? -1.316 -20.204 19.006 1.00 53.59 87 GLU A C 1
ATOM 673 O O . GLU A 1 87 ? -1.297 -19.065 18.547 1.00 53.59 87 GLU A O 1
ATOM 678 N N . ASP A 1 88 ? -1.297 -20.450 20.316 1.00 59.66 88 ASP A N 1
ATOM 679 C CA . ASP A 1 88 ? -1.120 -19.460 21.383 1.00 59.66 88 ASP A CA 1
ATOM 680 C C . ASP A 1 88 ? 0.309 -18.895 21.325 1.00 59.66 88 ASP A C 1
ATOM 682 O O . ASP A 1 88 ? 1.209 -19.326 22.045 1.00 59.66 88 ASP A O 1
ATOM 686 N N . ASP A 1 89 ? 0.544 -17.993 20.373 1.00 58.59 89 ASP A N 1
ATOM 687 C CA . ASP A 1 89 ? 1.812 -17.295 20.204 1.00 58.59 89 ASP A CA 1
ATOM 688 C C . ASP A 1 89 ? 1.889 -16.232 21.304 1.00 58.59 89 ASP A C 1
ATOM 690 O O . ASP A 1 89 ? 1.096 -15.291 21.305 1.00 58.59 89 ASP A O 1
ATOM 694 N N . GLY A 1 90 ? 2.791 -16.425 22.275 1.00 58.00 90 GLY A N 1
ATOM 695 C CA . GLY A 1 90 ? 2.889 -15.729 23.572 1.00 58.00 90 GLY A CA 1
ATOM 696 C C . GLY A 1 90 ? 3.148 -14.211 23.555 1.00 58.00 90 GLY A C 1
ATOM 697 O O . GLY A 1 90 ? 3.865 -13.694 24.413 1.00 58.00 90 GLY A O 1
ATOM 698 N N . TRP A 1 91 ? 2.587 -13.488 22.591 1.00 65.00 91 TRP A N 1
ATOM 699 C CA . TRP A 1 91 ? 2.462 -12.041 22.539 1.00 65.00 91 TRP A CA 1
ATOM 700 C C . TRP A 1 91 ? 1.270 -11.584 23.379 1.00 65.00 91 TRP A C 1
ATOM 702 O O . TRP A 1 91 ? 0.183 -12.160 23.319 1.00 65.00 91 TRP A O 1
ATOM 712 N N . GLU A 1 92 ? 1.454 -10.507 24.144 1.00 60.38 92 GLU A N 1
ATOM 713 C CA . GLU A 1 92 ? 0.338 -9.823 24.795 1.00 60.38 92 GLU A CA 1
ATOM 714 C C . GLU A 1 92 ? -0.708 -9.480 23.730 1.00 60.38 92 GLU A C 1
ATOM 716 O O . GLU A 1 92 ? -0.393 -8.877 22.702 1.00 60.38 92 GLU A O 1
ATOM 721 N N . THR A 1 93 ? -1.936 -9.953 23.943 1.00 57.50 93 THR A N 1
ATOM 722 C CA . THR A 1 93 ? -3.016 -9.844 22.966 1.00 57.50 93 THR A CA 1
ATOM 723 C C . THR A 1 93 ? -3.282 -8.370 22.684 1.00 57.50 93 THR A C 1
ATOM 725 O O . THR A 1 93 ? -3.974 -7.698 23.447 1.00 57.50 93 THR A O 1
ATOM 728 N N . VAL A 1 94 ? -2.760 -7.870 21.560 1.00 60.84 94 VAL A N 1
ATOM 729 C CA . VAL A 1 94 ? -3.311 -6.673 20.926 1.00 60.84 94 VAL A CA 1
ATOM 730 C C . VAL A 1 94 ? -4.807 -6.919 20.758 1.00 60.84 94 VAL A C 1
ATOM 732 O O . VAL A 1 94 ? -5.208 -8.052 20.470 1.00 60.84 94 VAL A O 1
ATOM 735 N N . GLU A 1 95 ? -5.634 -5.908 21.039 1.00 61.00 95 GLU A N 1
ATOM 736 C CA . GLU A 1 95 ? -7.089 -6.081 21.097 1.00 61.00 95 GLU A CA 1
ATOM 737 C C . GLU A 1 95 ? -7.613 -6.903 19.901 1.00 61.00 95 GLU A C 1
ATOM 739 O O . GLU A 1 95 ? -7.040 -6.824 18.812 1.00 61.00 95 GLU A O 1
ATOM 744 N N . PRO A 1 96 ? -8.731 -7.647 20.037 1.00 59.94 96 PRO A N 1
ATOM 745 C CA . PRO A 1 96 ? -9.300 -8.461 18.952 1.00 59.94 96 PRO A CA 1
ATOM 746 C C . PRO A 1 96 ? -9.507 -7.723 17.619 1.00 59.94 96 PRO A C 1
ATOM 748 O O . PRO A 1 96 ? -9.690 -8.362 16.590 1.00 59.94 96 PRO A O 1
ATOM 751 N N . LYS A 1 97 ? -9.480 -6.387 17.654 1.00 65.38 97 LYS A N 1
ATOM 752 C CA . LYS A 1 97 ? -9.531 -5.473 16.517 1.00 65.38 97 LYS A CA 1
ATOM 753 C C . LYS A 1 97 ? -8.275 -5.462 15.645 1.00 65.38 97 LYS A C 1
ATOM 755 O O . LYS A 1 97 ? -8.375 -4.978 14.536 1.00 65.38 97 LYS A O 1
ATOM 760 N N . ASN A 1 98 ? -7.141 -5.998 16.092 1.00 68.31 98 ASN A N 1
ATOM 761 C CA . ASN A 1 98 ? -5.879 -5.960 15.346 1.00 68.31 98 ASN A CA 1
ATOM 762 C C . ASN A 1 98 ? -5.498 -7.350 14.810 1.00 68.31 98 ASN A C 1
ATOM 764 O O . ASN A 1 98 ? -4.326 -7.712 14.812 1.00 68.31 98 ASN A O 1
ATOM 768 N N . LYS A 1 99 ? -6.482 -8.164 14.402 1.00 75.19 99 LYS A N 1
ATOM 769 C CA . LYS A 1 99 ? -6.264 -9.520 13.874 1.00 75.19 99 LYS A CA 1
ATOM 770 C C . LYS A 1 99 ? -6.630 -9.586 12.393 1.00 75.19 99 LYS A C 1
ATOM 772 O O . LYS A 1 99 ? -7.792 -9.703 12.036 1.00 75.19 99 LYS A O 1
ATOM 777 N N . THR A 1 100 ? -5.626 -9.524 11.528 1.00 76.75 100 THR A N 1
ATOM 778 C CA . THR A 1 100 ? -5.731 -9.710 10.067 1.00 76.75 100 THR A CA 1
ATOM 779 C C . THR A 1 100 ? -4.507 -10.471 9.552 1.00 76.75 100 THR A C 1
ATOM 781 O O . THR A 1 100 ? -3.539 -10.619 10.289 1.00 76.75 100 THR A O 1
ATOM 784 N N . VAL A 1 101 ? -4.479 -10.874 8.276 1.00 81.12 101 VAL A N 1
ATOM 785 C CA . VAL A 1 101 ? -3.293 -11.512 7.652 1.00 81.12 101 VAL A CA 1
ATOM 786 C C . VAL A 1 101 ? -2.031 -10.631 7.662 1.00 81.12 101 VAL A C 1
ATOM 788 O O . VAL A 1 101 ? -0.925 -11.115 7.446 1.00 81.12 101 VAL A O 1
ATOM 791 N N . ILE A 1 102 ? -2.194 -9.326 7.879 1.00 77.94 102 ILE A N 1
ATOM 792 C CA . ILE A 1 102 ? -1.095 -8.355 7.950 1.00 77.94 102 ILE A CA 1
ATOM 793 C C . ILE A 1 102 ? -0.429 -8.372 9.321 1.00 77.94 102 ILE A C 1
ATOM 795 O O . ILE A 1 102 ? 0.774 -8.145 9.444 1.00 77.94 102 ILE A O 1
ATOM 799 N N . THR A 1 103 ? -1.216 -8.655 10.353 1.00 73.00 103 THR A N 1
ATOM 800 C CA . THR A 1 103 ? -0.719 -8.931 11.698 1.00 73.00 103 THR A CA 1
ATOM 801 C C . THR A 1 10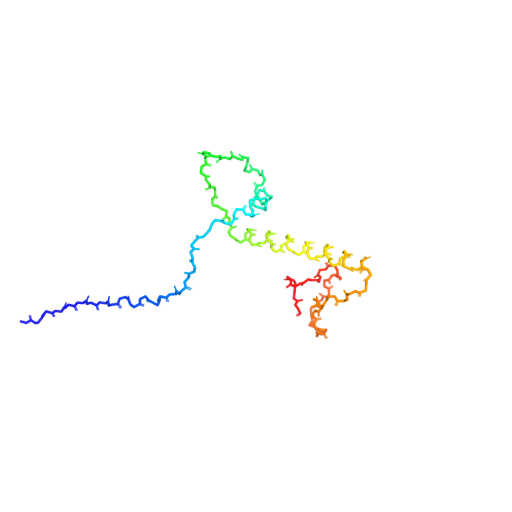3 ? -0.354 -10.410 11.801 1.00 73.00 103 THR A C 1
ATOM 803 O O . THR A 1 103 ? -0.778 -11.209 10.971 1.00 73.00 103 THR A O 1
ATOM 806 N N . ARG A 1 104 ? 0.464 -10.782 12.790 1.00 64.25 104 ARG A N 1
ATOM 807 C CA . ARG A 1 104 ? 0.964 -12.160 12.932 1.00 64.25 104 ARG A CA 1
ATOM 808 C C . ARG A 1 104 ? -0.167 -13.199 12.849 1.00 64.25 104 ARG A C 1
ATOM 810 O O . ARG A 1 104 ? -1.224 -13.001 13.448 1.00 64.25 104 ARG A O 1
ATOM 817 N N . THR A 1 105 ? 0.091 -14.264 12.089 1.00 54.06 105 THR A N 1
ATOM 818 C CA . THR A 1 105 ? -0.715 -15.492 12.004 1.00 54.06 105 THR A CA 1
ATOM 819 C C . THR A 1 105 ? -0.430 -16.410 13.166 1.00 54.06 105 THR A C 1
ATOM 821 O O . THR A 1 105 ? 0.778 -16.578 13.444 1.00 54.06 105 THR A O 1
#

Organism: NCBI:txid39325

Foldseek 3Di:
DDDDDPPPPPPPPPDPDDDDDDPCVCVVVVCVLCVVPDPPVPDDDDDDDPVSSVVSVLVVVQVVQLVVVVVVVVDPDDPPPPDPDPDPPPDDDDPPSRDGPSPDD

Sequence (105 aa):
MPTGSSLIKNQRVVLETGSPFCPSMFEPTLKKFTPDVTNSISSRLRQDDAQEFQSFVMDQMHDELLQLEGHFKNSNGGNSPVVSSLEDDGWETVEPKNKTVITRT

Radius of gyration: 23.69 Å; chains: 1; bounding box: 80×42×51 Å

InterPro domains:
  IPR038765 Papain-like cysteine peptidase superfamily [SSF54001] (15-102)

pLDDT: mean 70.24, std 16.65, range [35.12, 95.38]